Protein AF-A0A7I0J537-F1 (afdb_monomer)

Sequence (65 aa):
AVQMDHAVPYLRSVLGFLGMTDVEVIRVEGVGMGADAVTAALAKATAKVDAIAAANANQAAAAAA

Solvent-accessible surface area (backbone atoms only — not comparable to full-atom values): 4004 Å² total; per-residue (Å²): 137,65,91,80,59,61,62,63,62,49,51,53,51,54,38,37,73,75,65,50,73,87,75,86,84,85,81,72,62,58,54,88,73,41,73,67,37,31,55,53,28,49,54,55,43,51,57,52,51,53,54,51,53,52,52,50,54,52,52,56,56,61,75,75,109

Radius of gyration: 15.42 Å; Cα contacts (8 Å, |Δi|>4): 24; chains: 1; bounding box: 33×26×36 Å

Nearest PDB structures (foldseek):
  8h4j-assembly4_F  TM=8.565E-01  e=1.965E-01  Klebsiella pneumoniae 30684/NJST258_2

pLDDT: mean 84.41, std 10.17, range [52.19, 96.44]

Foldseek 3Di:
DCPPVPPVVVVCVVCVVVVNNDDDDQDQPDCVVDDVSVVVSVVVSVVVVVVVVVVVVVVVVVVVD

Mean predicted aligned error: 6.63 Å

Structure (mmCIF, N/CA/C/O backbone):
data_AF-A0A7I0J537-F1
#
_entry.id   AF-A0A7I0J537-F1
#
loop_
_atom_site.group_PDB
_atom_site.id
_atom_site.type_symbol
_atom_site.label_atom_id
_atom_site.label_alt_id
_atom_site.label_comp_id
_atom_site.label_asym_id
_atom_site.label_entity_id
_atom_site.label_seq_id
_atom_site.pdbx_PDB_ins_code
_atom_site.Cartn_x
_atom_site.Cartn_y
_atom_site.Cartn_z
_atom_site.occupancy
_atom_site.B_iso_or_equiv
_atom_site.auth_seq_id
_atom_site.auth_comp_id
_atom_site.auth_asym_id
_atom_site.auth_atom_id
_atom_site.pdbx_PDB_model_num
ATOM 1 N N . ALA A 1 1 ? 2.764 -11.836 -13.164 1.00 52.19 1 ALA A N 1
ATOM 2 C CA . ALA A 1 1 ? 4.024 -11.220 -12.697 1.00 52.19 1 ALA A CA 1
ATOM 3 C C . ALA A 1 1 ? 4.218 -11.268 -11.165 1.00 52.19 1 ALA A C 1
ATOM 5 O O . ALA A 1 1 ? 4.985 -10.479 -10.642 1.00 52.19 1 ALA A O 1
ATOM 6 N N . VAL A 1 2 ? 3.591 -12.199 -10.424 1.00 57.22 2 VAL A N 1
ATOM 7 C CA . VAL A 1 2 ? 3.733 -12.286 -8.946 1.00 57.22 2 VAL A CA 1
ATOM 8 C C . VAL A 1 2 ? 4.766 -13.342 -8.509 1.00 57.22 2 VAL A C 1
ATOM 10 O O . VAL A 1 2 ? 5.216 -13.330 -7.374 1.00 57.22 2 VAL A O 1
ATOM 13 N N . GLN A 1 3 ? 5.210 -14.221 -9.417 1.00 58.38 3 GLN A N 1
ATOM 14 C CA . GLN A 1 3 ? 6.084 -15.362 -9.092 1.00 58.38 3 GLN A CA 1
ATOM 15 C C . GLN A 1 3 ? 7.512 -15.000 -8.638 1.00 58.38 3 GLN A C 1
ATOM 17 O O . GLN A 1 3 ? 8.203 -15.862 -8.114 1.00 58.38 3 GLN A O 1
ATOM 22 N N . MET A 1 4 ? 7.950 -13.747 -8.802 1.00 71.50 4 MET A N 1
ATOM 23 C CA . MET A 1 4 ? 9.276 -13.272 -8.365 1.00 71.50 4 MET A CA 1
ATOM 24 C C . MET A 1 4 ? 9.199 -12.187 -7.273 1.00 71.50 4 MET A C 1
ATOM 26 O O . MET A 1 4 ? 10.226 -11.645 -6.873 1.00 71.50 4 MET A O 1
ATOM 30 N N . ASP A 1 5 ? 8.000 -11.854 -6.774 1.00 80.88 5 ASP A N 1
ATOM 31 C CA . ASP A 1 5 ? 7.827 -10.918 -5.653 1.00 80.88 5 ASP A CA 1
ATOM 32 C C . ASP A 1 5 ? 7.906 -11.688 -4.328 1.00 80.88 5 ASP A C 1
ATOM 34 O O . ASP A 1 5 ? 6.899 -12.097 -3.751 1.00 80.88 5 ASP A O 1
ATOM 38 N N . HIS A 1 6 ? 9.134 -11.930 -3.871 1.00 87.00 6 HIS A N 1
ATOM 39 C CA . HIS A 1 6 ? 9.395 -12.592 -2.589 1.00 87.00 6 HIS A CA 1
ATOM 40 C C . HIS A 1 6 ? 9.407 -11.614 -1.405 1.00 87.00 6 HIS A C 1
ATOM 42 O O . HIS A 1 6 ? 9.296 -12.040 -0.255 1.00 87.00 6 HIS A O 1
ATOM 48 N N . ALA A 1 7 ? 9.516 -10.309 -1.668 1.00 88.88 7 ALA A N 1
ATOM 49 C CA . ALA A 1 7 ? 9.638 -9.288 -0.634 1.00 88.88 7 ALA A CA 1
ATOM 50 C C . ALA A 1 7 ? 8.317 -9.085 0.118 1.00 88.88 7 ALA A C 1
ATOM 52 O O . ALA A 1 7 ? 8.298 -9.104 1.349 1.00 88.88 7 ALA A O 1
ATOM 53 N N . VAL A 1 8 ? 7.202 -8.936 -0.605 1.00 91.19 8 VAL A N 1
ATOM 54 C CA . VAL A 1 8 ? 5.897 -8.670 0.019 1.00 91.19 8 VAL A CA 1
ATOM 55 C C . VAL A 1 8 ? 5.416 -9.833 0.903 1.00 91.19 8 VAL A C 1
ATOM 57 O O . VAL A 1 8 ? 5.032 -9.573 2.047 1.00 91.19 8 VAL A O 1
ATOM 60 N N . PRO A 1 9 ? 5.452 -11.107 0.458 1.00 92.06 9 PRO A N 1
ATOM 61 C CA . PRO A 1 9 ? 5.057 -12.236 1.300 1.00 92.06 9 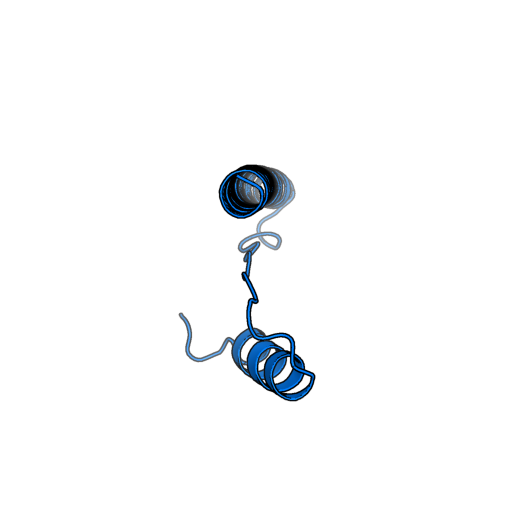PRO A CA 1
ATOM 62 C C . PRO A 1 9 ? 5.934 -12.384 2.549 1.00 92.06 9 PRO A C 1
ATOM 64 O O . PRO A 1 9 ? 5.414 -12.652 3.634 1.00 92.06 9 PRO A O 1
ATOM 67 N N . TYR A 1 10 ? 7.247 -12.164 2.417 1.00 93.12 10 TYR A N 1
ATOM 68 C CA . TYR A 1 10 ? 8.178 -12.200 3.544 1.00 93.12 10 TYR A CA 1
ATOM 69 C C . TYR A 1 10 ? 7.850 -11.116 4.576 1.00 93.12 10 TYR A C 1
ATOM 71 O O . TYR A 1 10 ? 7.646 -11.428 5.748 1.00 93.12 10 TYR A O 1
ATOM 79 N N . LEU A 1 11 ? 7.718 -9.858 4.141 1.00 93.94 11 LEU A N 1
ATOM 80 C CA . LEU A 1 11 ? 7.414 -8.741 5.038 1.00 93.94 11 LEU A CA 1
ATOM 81 C C . LEU A 1 11 ? 6.067 -8.923 5.734 1.00 93.94 11 LEU A C 1
ATOM 83 O O . LEU A 1 11 ? 5.983 -8.713 6.938 1.00 93.94 11 LEU A O 1
ATOM 87 N N . ARG A 1 12 ? 5.032 -9.382 5.022 1.00 93.94 12 ARG A N 1
ATOM 88 C CA . ARG A 1 12 ? 3.735 -9.696 5.640 1.00 93.94 12 ARG A CA 1
ATOM 89 C C . ARG A 1 12 ? 3.845 -10.783 6.704 1.00 93.94 12 ARG A C 1
ATOM 91 O O . ARG A 1 12 ? 3.219 -10.662 7.750 1.00 93.94 12 ARG A O 1
ATOM 98 N N . SER A 1 13 ? 4.654 -11.811 6.461 1.00 94.25 13 SER A N 1
ATOM 99 C C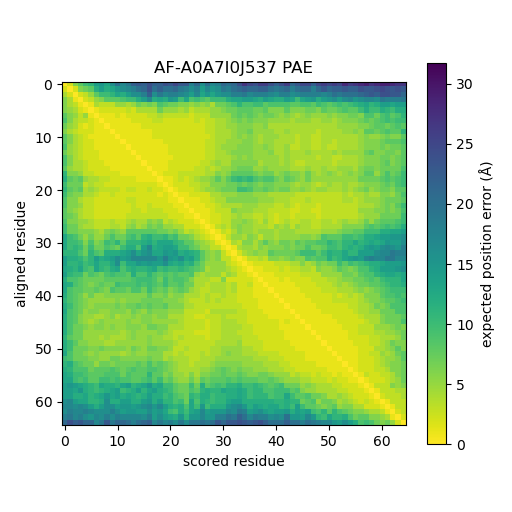A . SER A 1 13 ? 4.857 -12.896 7.428 1.00 94.25 13 SER A CA 1
ATOM 100 C C . SER A 1 13 ? 5.591 -12.406 8.678 1.00 94.25 13 SER A C 1
ATOM 102 O O . SER A 1 13 ? 5.172 -12.710 9.790 1.00 94.25 13 SER A O 1
ATOM 104 N N . VAL A 1 14 ? 6.649 -11.605 8.510 1.00 96.44 14 VAL A N 1
ATOM 105 C CA . VAL A 1 14 ? 7.418 -11.038 9.630 1.00 96.44 14 VAL A CA 1
ATOM 106 C C . VAL A 1 14 ? 6.581 -10.041 10.429 1.00 96.44 14 VAL A C 1
ATOM 108 O O . VAL A 1 14 ? 6.508 -10.146 11.648 1.00 96.44 14 VAL A O 1
ATOM 111 N N . LEU A 1 15 ? 5.916 -9.099 9.756 1.00 95.50 15 LEU A N 1
ATOM 112 C CA . LEU A 1 15 ? 5.059 -8.107 10.409 1.00 95.50 15 LEU A CA 1
ATOM 113 C C . LEU A 1 15 ? 3.887 -8.780 11.131 1.00 95.50 15 LEU A C 1
ATOM 115 O O . LEU A 1 15 ? 3.626 -8.462 12.289 1.00 95.50 15 LEU A O 1
ATOM 119 N N . GLY A 1 16 ? 3.261 -9.779 10.503 1.00 95.88 16 GLY A N 1
ATOM 120 C CA . GLY A 1 16 ? 2.212 -10.584 11.126 1.00 95.88 16 GLY A CA 1
ATOM 121 C C . GLY A 1 16 ? 2.705 -11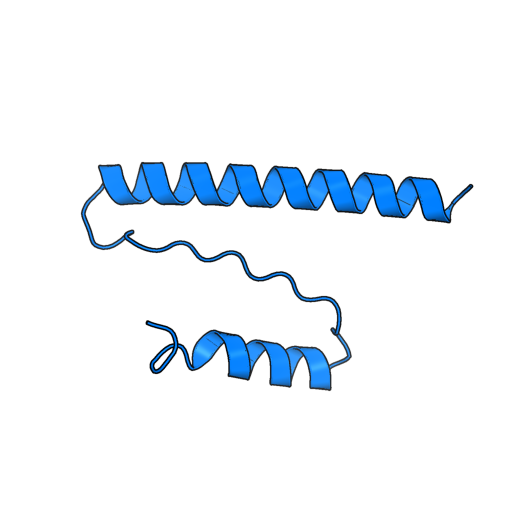.349 12.355 1.00 95.88 16 GLY A C 1
ATOM 122 O O . GLY A 1 16 ? 2.019 -11.368 13.373 1.00 95.88 16 GLY A O 1
ATOM 123 N N . PHE A 1 17 ? 3.917 -11.912 12.309 1.00 95.69 17 PHE A N 1
ATOM 124 C CA . PHE A 1 17 ? 4.543 -12.557 13.467 1.00 95.69 17 PHE A CA 1
ATOM 125 C C . PHE A 1 17 ? 4.810 -11.572 14.619 1.00 95.69 17 PHE A C 1
ATOM 127 O O . PHE A 1 17 ? 4.634 -11.928 15.781 1.00 95.69 17 PHE A O 1
ATOM 134 N N . LEU A 1 18 ? 5.167 -10.322 14.311 1.00 95.88 18 LEU A N 1
ATOM 135 C CA . LEU A 1 18 ? 5.315 -9.238 15.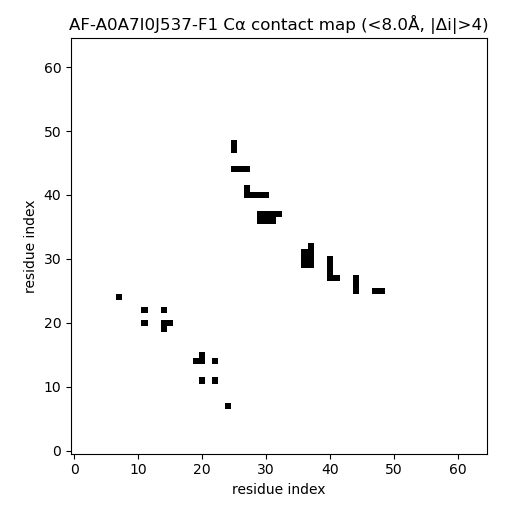293 1.00 95.88 18 LEU A CA 1
ATOM 136 C C . LEU A 1 18 ? 3.969 -8.700 15.826 1.00 95.88 18 LEU A C 1
ATOM 138 O O . LEU A 1 18 ? 3.968 -7.841 16.705 1.00 95.88 18 LEU A O 1
ATOM 142 N N . GLY A 1 19 ? 2.833 -9.187 15.317 1.00 93.94 19 GLY A N 1
ATOM 143 C CA . GLY A 1 19 ? 1.489 -8.757 15.718 1.00 93.94 19 GLY A CA 1
ATOM 144 C C . GLY A 1 19 ? 0.906 -7.609 14.886 1.00 93.94 19 GLY A C 1
ATOM 145 O O . GLY A 1 19 ? -0.201 -7.159 15.167 1.00 93.94 19 GLY A O 1
ATOM 146 N N . MET A 1 20 ? 1.603 -7.149 13.844 1.00 94.00 20 MET A N 1
ATOM 147 C CA . MET A 1 20 ? 1.098 -6.153 12.894 1.00 94.00 20 MET A CA 1
ATOM 148 C C . MET A 1 20 ? 0.346 -6.874 11.769 1.00 94.00 20 MET A C 1
ATOM 150 O O . MET A 1 20 ? 0.934 -7.286 10.769 1.00 94.00 20 MET A O 1
ATOM 154 N N . THR A 1 21 ? -0.955 -7.084 11.960 1.00 91.19 21 THR A N 1
ATOM 155 C CA . THR A 1 21 ? -1.802 -7.873 11.046 1.00 91.19 21 THR A CA 1
ATOM 156 C C . THR A 1 21 ? -2.492 -7.038 9.971 1.00 91.19 21 THR A C 1
ATOM 158 O O . THR A 1 21 ? -2.773 -7.555 8.890 1.00 91.19 21 THR A O 1
ATOM 161 N N . ASP A 1 22 ? -2.723 -5.754 10.236 1.00 90.56 22 ASP A N 1
ATOM 162 C CA . ASP A 1 22 ? -3.290 -4.816 9.271 1.00 90.56 22 ASP A CA 1
ATOM 163 C C . ASP A 1 22 ? -2.167 -4.122 8.484 1.00 90.56 22 ASP A C 1
ATOM 165 O O . ASP A 1 22 ? -1.544 -3.166 8.951 1.00 90.56 22 ASP A O 1
ATOM 169 N N . VAL A 1 23 ? -1.836 -4.678 7.312 1.00 89.12 23 VAL A N 1
ATOM 170 C CA . VAL A 1 23 ? -0.707 -4.238 6.478 1.00 89.12 23 VAL A CA 1
ATOM 171 C C . VAL A 1 23 ? -1.157 -3.991 5.041 1.00 89.12 23 VAL A C 1
ATOM 173 O O . VAL A 1 23 ? -1.336 -4.925 4.246 1.00 89.12 23 VAL A O 1
ATOM 176 N N . GLU A 1 24 ? -1.235 -2.716 4.672 1.00 89.94 24 GLU A N 1
ATOM 177 C CA . GLU A 1 24 ? -1.497 -2.283 3.300 1.00 89.94 24 GLU A CA 1
ATOM 178 C C . GLU A 1 24 ? -0.191 -2.110 2.513 1.00 89.94 24 GLU A C 1
ATOM 180 O O . GLU A 1 24 ? 0.784 -1.526 2.987 1.00 89.94 24 GLU A O 1
ATOM 185 N N . VAL A 1 25 ? -0.159 -2.639 1.286 1.00 89.00 25 VAL A N 1
ATOM 186 C CA . VAL A 1 25 ? 1.041 -2.638 0.434 1.00 89.00 25 VAL A CA 1
ATOM 187 C C . VAL A 1 25 ? 0.806 -1.745 -0.779 1.00 89.00 25 VAL A C 1
ATOM 189 O O . VAL A 1 25 ? -0.076 -1.991 -1.607 1.00 89.00 25 VAL A O 1
ATOM 192 N N . ILE A 1 26 ? 1.632 -0.709 -0.914 1.00 88.38 26 ILE A N 1
ATOM 193 C CA . ILE A 1 26 ? 1.585 0.236 -2.031 1.00 88.38 26 ILE A CA 1
ATOM 194 C C . ILE A 1 26 ? 2.818 0.011 -2.891 1.00 88.38 26 ILE A C 1
ATOM 196 O O . ILE A 1 26 ? 3.944 0.275 -2.474 1.00 88.38 26 ILE A O 1
ATOM 200 N N . ARG A 1 27 ? 2.603 -0.508 -4.100 1.00 84.75 27 ARG A N 1
ATOM 201 C CA . ARG A 1 27 ? 3.694 -0.808 -5.020 1.00 84.75 27 ARG A CA 1
ATOM 202 C C . ARG A 1 27 ? 3.930 0.349 -5.981 1.00 84.75 27 ARG A C 1
ATOM 204 O O . ARG A 1 27 ? 3.006 0.798 -6.658 1.00 84.75 27 ARG A O 1
ATOM 211 N N . VAL A 1 28 ? 5.186 0.770 -6.065 1.00 85.38 28 VAL A N 1
ATOM 212 C CA . VAL A 1 28 ? 5.665 1.771 -7.020 1.00 85.38 28 VAL A CA 1
ATOM 213 C C . VAL A 1 28 ? 6.497 1.043 -8.075 1.00 85.38 28 VAL A C 1
ATOM 215 O O . VAL A 1 28 ? 7.662 0.727 -7.856 1.00 85.38 28 VAL A O 1
ATOM 218 N N . GLU A 1 29 ? 5.870 0.687 -9.195 1.00 81.19 29 GLU A N 1
ATOM 219 C CA . GLU A 1 29 ? 6.523 -0.011 -10.313 1.00 81.19 29 GLU A CA 1
ATOM 220 C C . GLU A 1 29 ? 6.967 0.985 -11.397 1.00 81.19 29 GLU A C 1
ATOM 222 O O . GLU A 1 29 ? 6.450 2.096 -11.483 1.00 81.19 29 GLU A O 1
ATOM 227 N N . GLY A 1 30 ? 7.912 0.584 -12.253 1.00 74.12 30 GLY A N 1
ATOM 228 C CA . GLY A 1 30 ? 8.283 1.363 -13.444 1.00 74.12 30 GLY A CA 1
ATOM 229 C C . GLY A 1 30 ? 9.262 2.519 -13.209 1.00 74.12 30 GLY A C 1
ATOM 230 O O . GLY A 1 30 ? 9.633 3.198 -14.160 1.00 74.12 30 GLY A O 1
ATOM 231 N N . VAL A 1 31 ? 9.767 2.707 -11.985 1.00 76.19 31 VAL A N 1
ATOM 232 C CA . VAL A 1 31 ? 10.749 3.764 -11.655 1.00 76.19 31 VAL A CA 1
ATOM 233 C C . VAL A 1 31 ? 12.087 3.632 -12.400 1.00 76.19 31 VAL A C 1
ATOM 235 O O . VAL A 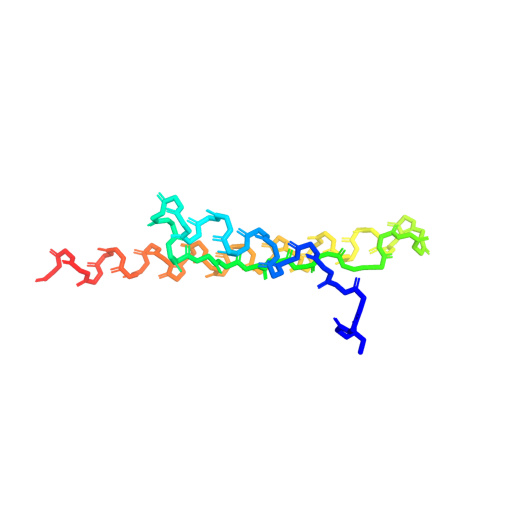1 31 ? 12.821 4.602 -12.538 1.00 76.19 31 VAL A O 1
ATOM 238 N N . GLY A 1 32 ? 12.405 2.448 -12.931 1.00 76.56 32 GLY A N 1
ATOM 239 C CA . GLY A 1 32 ? 13.591 2.228 -13.768 1.00 76.56 32 GLY A CA 1
ATOM 240 C C . GLY A 1 32 ? 13.443 2.681 -15.227 1.00 76.56 32 GLY A C 1
ATOM 241 O O . GLY A 1 32 ? 14.406 2.584 -15.978 1.00 76.56 32 GLY A O 1
ATOM 242 N N . MET A 1 33 ? 12.261 3.149 -15.654 1.00 79.81 33 MET A N 1
ATOM 243 C CA . MET A 1 33 ? 11.966 3.482 -17.059 1.00 79.81 33 MET A CA 1
ATOM 244 C C . MET A 1 33 ? 12.303 4.937 -17.444 1.00 79.81 33 MET A C 1
ATOM 246 O O . MET A 1 33 ? 11.996 5.359 -18.555 1.00 79.81 33 MET A O 1
ATOM 250 N N . GLY A 1 34 ? 12.938 5.699 -16.547 1.00 83.31 34 GLY A N 1
ATOM 251 C CA . GLY A 1 34 ? 13.317 7.101 -16.757 1.00 83.31 34 GLY A CA 1
ATOM 252 C C . GLY A 1 34 ? 12.561 8.077 -15.851 1.00 83.31 34 GLY A C 1
ATOM 253 O O . GLY A 1 34 ? 11.627 7.699 -15.146 1.00 83.31 34 GLY A O 1
ATOM 254 N N . ALA A 1 35 ? 12.980 9.345 -15.856 1.00 81.50 35 ALA A N 1
ATOM 255 C CA . ALA A 1 35 ? 12.509 10.362 -14.909 1.00 81.50 35 ALA A CA 1
ATOM 256 C C . ALA A 1 35 ? 10.985 10.594 -14.952 1.00 81.50 35 ALA A C 1
ATOM 258 O O . ALA A 1 35 ? 10.353 10.716 -13.904 1.00 81.50 35 ALA A O 1
ATOM 259 N N . ASP A 1 36 ? 10.377 10.573 -16.139 1.00 82.75 36 ASP A N 1
ATOM 260 C CA . ASP A 1 36 ? 8.928 10.770 -16.290 1.00 82.75 36 ASP A CA 1
ATOM 261 C C . ASP A 1 36 ? 8.125 9.612 -15.686 1.00 82.75 36 ASP A C 1
ATOM 263 O O . ASP A 1 36 ? 7.100 9.821 -15.032 1.00 82.75 36 ASP A O 1
ATOM 267 N N . ALA A 1 37 ? 8.625 8.383 -15.840 1.00 79.62 37 ALA A N 1
ATOM 268 C CA . ALA A 1 37 ? 8.015 7.197 -15.255 1.00 79.62 37 ALA A CA 1
ATOM 269 C C . ALA A 1 37 ? 8.124 7.200 -13.723 1.00 79.62 37 ALA A C 1
ATOM 271 O O . ALA A 1 37 ? 7.185 6.783 -13.048 1.00 79.62 37 ALA A O 1
ATOM 272 N N . VAL A 1 38 ? 9.220 7.731 -13.166 1.00 84.31 38 VAL A N 1
ATOM 273 C CA . VAL A 1 38 ? 9.366 7.946 -11.717 1.00 84.31 38 VAL A CA 1
ATOM 274 C C . VAL A 1 38 ? 8.318 8.935 -11.214 1.00 84.31 38 VAL A C 1
ATOM 276 O O . VAL A 1 38 ? 7.592 8.618 -10.275 1.00 84.31 38 VAL A O 1
ATOM 279 N N . THR A 1 39 ? 8.193 10.101 -11.852 1.00 85.44 39 THR A N 1
ATOM 280 C CA . THR A 1 39 ? 7.222 11.130 -11.450 1.00 85.44 39 THR A CA 1
ATOM 281 C C . THR A 1 39 ? 5.789 10.604 -11.507 1.00 85.44 39 THR A C 1
ATOM 283 O O . THR A 1 39 ? 5.029 10.783 -10.556 1.00 85.44 39 THR A O 1
ATOM 286 N N . ALA A 1 40 ? 5.425 9.895 -12.578 1.00 83.88 40 ALA A N 1
ATOM 287 C CA . ALA A 1 40 ? 4.097 9.306 -12.722 1.00 83.88 40 ALA A CA 1
ATOM 288 C C . ALA A 1 40 ? 3.829 8.204 -11.680 1.00 83.88 40 ALA A C 1
ATOM 290 O O . ALA A 1 40 ? 2.746 8.154 -11.089 1.00 83.88 40 ALA A O 1
ATOM 291 N N . ALA A 1 41 ? 4.812 7.335 -11.423 1.00 84.88 41 ALA A N 1
ATOM 292 C CA . ALA A 1 41 ? 4.693 6.270 -10.433 1.00 84.88 41 ALA A CA 1
ATOM 293 C C . ALA A 1 41 ? 4.566 6.830 -9.008 1.00 84.88 41 ALA A C 1
ATOM 295 O O . ALA A 1 41 ? 3.728 6.356 -8.24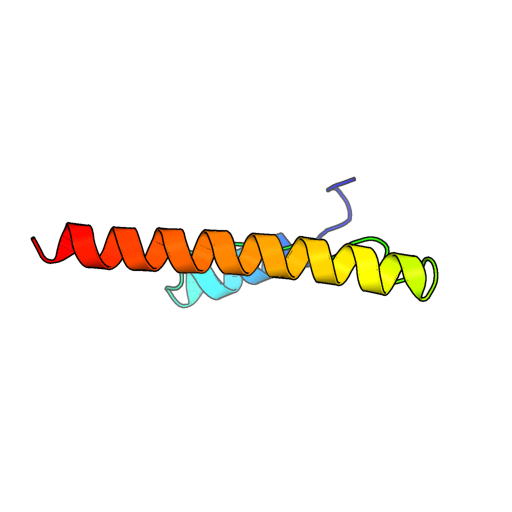0 1.00 84.88 41 ALA A O 1
ATOM 296 N N . LEU A 1 42 ? 5.335 7.872 -8.678 1.00 86.94 42 LEU A N 1
ATOM 297 C CA . LEU A 1 42 ? 5.244 8.571 -7.398 1.00 86.94 42 LEU A CA 1
ATOM 298 C C . LEU A 1 42 ? 3.899 9.278 -7.236 1.00 86.94 42 LEU A C 1
ATOM 300 O O . LEU A 1 42 ? 3.244 9.076 -6.222 1.00 86.94 42 LEU A O 1
ATOM 304 N N . ALA A 1 43 ? 3.436 10.030 -8.239 1.00 88.88 43 ALA A N 1
ATOM 305 C CA . ALA A 1 43 ? 2.141 10.711 -8.177 1.00 88.88 43 ALA A CA 1
ATOM 306 C C . ALA A 1 43 ? 0.987 9.724 -7.926 1.00 88.88 43 ALA A C 1
ATOM 308 O O . ALA A 1 43 ? 0.122 9.962 -7.081 1.00 88.88 43 ALA A O 1
ATOM 309 N N . LYS A 1 44 ? 1.008 8.571 -8.607 1.00 86.94 44 LYS A N 1
ATOM 310 C CA . LYS A 1 44 ? 0.029 7.496 -8.404 1.00 86.94 44 LYS A CA 1
ATOM 311 C C . LYS A 1 44 ? 0.120 6.882 -7.005 1.00 86.94 44 LYS A C 1
ATOM 313 O O . LYS A 1 44 ? -0.911 6.591 -6.400 1.00 86.94 44 LYS A O 1
ATOM 318 N N . ALA A 1 45 ? 1.333 6.661 -6.502 1.00 89.50 45 ALA A N 1
ATOM 319 C CA . ALA A 1 45 ? 1.553 6.111 -5.170 1.00 89.50 45 ALA A CA 1
ATOM 320 C C . ALA A 1 45 ? 1.051 7.065 -4.081 1.00 89.50 45 ALA A C 1
ATOM 322 O O . ALA A 1 45 ? 0.306 6.631 -3.207 1.00 89.50 45 ALA A O 1
ATOM 323 N N . THR A 1 46 ? 1.379 8.356 -4.183 1.00 90.19 46 THR A N 1
ATOM 324 C CA . THR A 1 46 ? 0.932 9.395 -3.247 1.00 90.19 46 THR A CA 1
ATOM 325 C C . THR A 1 46 ? -0.589 9.493 -3.212 1.00 90.19 46 THR A C 1
ATOM 327 O O . THR A 1 46 ? -1.172 9.398 -2.140 1.00 90.19 46 THR A O 1
ATOM 330 N N . ALA A 1 47 ? -1.255 9.539 -4.371 1.00 90.62 47 ALA A N 1
ATOM 331 C CA . ALA A 1 47 ? -2.719 9.564 -4.416 1.00 90.62 47 ALA A CA 1
ATOM 332 C C . ALA A 1 47 ? -3.355 8.338 -3.731 1.00 90.62 47 ALA A C 1
ATOM 334 O O . ALA A 1 47 ? -4.398 8.449 -3.084 1.00 90.62 47 ALA A O 1
ATOM 335 N N . LYS A 1 48 ? -2.724 7.158 -3.841 1.00 89.00 48 LYS A N 1
ATOM 336 C CA . LYS A 1 48 ? -3.180 5.952 -3.139 1.00 89.00 48 LYS A CA 1
ATOM 337 C C . LYS A 1 48 ? -2.966 6.066 -1.623 1.00 89.00 48 LYS A C 1
ATOM 339 O O . LYS A 1 48 ? -3.867 5.698 -0.874 1.00 89.00 48 LYS A O 1
ATOM 344 N N . VAL A 1 49 ? -1.813 6.579 -1.180 1.00 90.56 49 VAL A N 1
ATOM 345 C CA . VAL A 1 49 ? -1.527 6.840 0.245 1.00 90.56 49 VAL A CA 1
ATOM 346 C C . VAL A 1 49 ? -2.576 7.777 0.838 1.00 90.56 49 VAL A C 1
ATOM 348 O O . VAL A 1 49 ? -3.157 7.449 1.869 1.00 90.56 49 VAL A O 1
ATOM 351 N N . ASP A 1 50 ? -2.870 8.890 0.164 1.00 92.12 50 ASP A N 1
ATOM 352 C CA . ASP A 1 50 ? -3.824 9.894 0.644 1.00 92.12 50 ASP A CA 1
ATOM 353 C 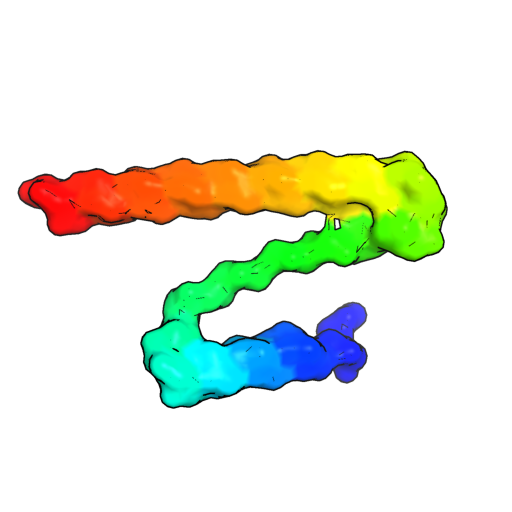C . ASP A 1 50 ? -5.234 9.307 0.801 1.00 92.12 50 ASP A C 1
ATOM 355 O O . ASP A 1 50 ? -5.903 9.533 1.812 1.00 92.12 50 ASP A O 1
ATOM 359 N N . ALA A 1 51 ? -5.672 8.484 -0.157 1.00 90.31 51 ALA A N 1
ATOM 360 C CA . ALA A 1 51 ? -6.963 7.804 -0.090 1.00 90.31 51 ALA A CA 1
ATOM 361 C C . ALA A 1 51 ? -7.053 6.826 1.096 1.00 90.31 51 ALA A C 1
ATOM 363 O O . ALA A 1 51 ? -8.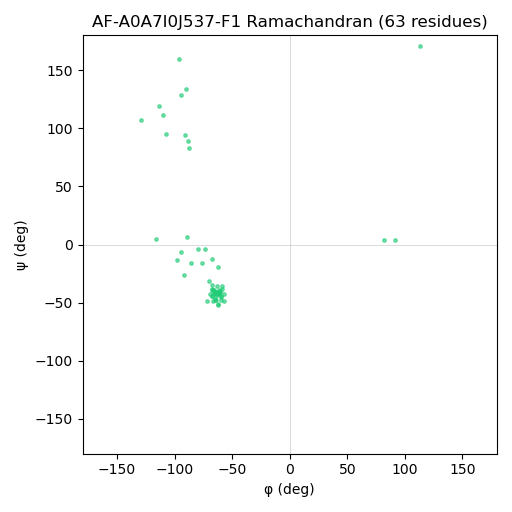074 6.782 1.784 1.00 90.31 51 ALA A O 1
ATOM 364 N N . ILE A 1 52 ? -5.987 6.064 1.359 1.00 89.69 52 ILE A N 1
ATOM 365 C CA . ILE A 1 52 ? -5.926 5.136 2.498 1.00 89.69 52 ILE A CA 1
ATOM 366 C C . ILE A 1 52 ? -5.910 5.908 3.820 1.00 89.69 52 ILE A C 1
ATOM 368 O O . ILE A 1 52 ? -6.642 5.559 4.744 1.00 89.69 52 ILE A O 1
ATOM 372 N N . ALA A 1 53 ? -5.122 6.980 3.910 1.00 89.31 53 ALA A N 1
ATOM 373 C CA . ALA A 1 53 ? -5.056 7.816 5.103 1.00 89.31 53 ALA A CA 1
ATOM 374 C C . ALA A 1 53 ? -6.426 8.428 5.437 1.00 89.31 53 ALA A C 1
ATOM 376 O O . ALA A 1 53 ? -6.865 8.364 6.587 1.00 89.31 53 ALA A O 1
ATOM 377 N N . ALA A 1 54 ? -7.140 8.942 4.431 1.00 90.56 54 ALA A N 1
ATOM 378 C CA . ALA A 1 54 ? -8.495 9.461 4.596 1.00 90.56 54 ALA A CA 1
ATOM 379 C C . ALA A 1 54 ? -9.489 8.366 5.024 1.00 90.56 54 ALA A C 1
ATOM 381 O O . ALA A 1 54 ? -10.284 8.577 5.940 1.00 90.56 54 ALA A O 1
ATOM 382 N N . ALA A 1 55 ? -9.428 7.178 4.414 1.00 87.94 55 ALA A N 1
ATOM 383 C CA . ALA A 1 55 ? -10.278 6.051 4.796 1.00 87.94 55 ALA A CA 1
ATOM 384 C C . ALA A 1 55 ? -10.034 5.616 6.251 1.00 87.94 55 ALA A C 1
ATOM 386 O O . ALA A 1 55 ? -10.986 5.390 6.995 1.00 87.94 55 ALA A O 1
ATOM 387 N N . ASN A 1 56 ? -8.777 5.562 6.689 1.00 88.00 56 ASN A N 1
ATOM 388 C CA . ASN A 1 56 ? -8.419 5.206 8.062 1.00 88.00 56 ASN A CA 1
ATOM 389 C C . ASN A 1 56 ? -8.867 6.265 9.074 1.00 88.00 56 ASN A C 1
ATOM 391 O O . ASN A 1 56 ? -9.373 5.914 10.139 1.00 88.00 56 ASN A O 1
ATOM 395 N N . ALA A 1 57 ? -8.758 7.552 8.733 1.00 85.44 57 ALA A N 1
ATOM 396 C CA . ALA A 1 57 ? -9.291 8.631 9.563 1.00 85.44 57 ALA A CA 1
ATOM 397 C C . ALA A 1 57 ? -10.816 8.511 9.740 1.00 85.44 57 ALA A C 1
ATOM 399 O O . ALA A 1 57 ? -11.327 8.665 10.849 1.00 85.44 57 ALA A O 1
ATOM 400 N N . ASN A 1 58 ? -11.535 8.157 8.670 1.00 84.00 58 ASN A N 1
ATOM 401 C CA . ASN A 1 58 ? -12.980 7.934 8.723 1.00 84.00 58 ASN A CA 1
ATOM 402 C C . ASN A 1 58 ? -13.347 6.710 9.579 1.00 84.00 58 ASN A C 1
ATOM 404 O O . ASN A 1 58 ? -14.315 6.762 10.335 1.00 84.00 58 ASN A O 1
ATOM 408 N N . GLN A 1 59 ? -12.569 5.626 9.500 1.00 80.00 59 GLN A N 1
ATOM 409 C CA . GLN A 1 59 ? -12.763 4.439 10.341 1.00 80.00 59 GLN A CA 1
ATOM 410 C C . GLN A 1 59 ? -12.537 4.745 11.829 1.00 80.00 59 GLN A C 1
ATOM 412 O O . GLN A 1 59 ? -13.318 4.303 12.669 1.00 80.00 59 GLN A O 1
ATOM 417 N N . ALA A 1 60 ? -11.522 5.550 12.158 1.00 77.62 60 ALA A N 1
ATOM 418 C CA . ALA A 1 60 ? -11.274 5.990 13.529 1.00 77.62 60 ALA A CA 1
ATOM 419 C C . ALA A 1 60 ? -12.418 6.863 14.075 1.00 77.62 60 ALA A C 1
ATOM 421 O O . ALA A 1 60 ? -12.829 6.690 15.221 1.00 77.62 60 ALA A O 1
ATOM 422 N N . ALA A 1 61 ? -12.969 7.761 13.252 1.00 76.25 61 ALA A N 1
ATOM 423 C CA . ALA A 1 61 ? -14.117 8.581 13.631 1.00 76.25 61 ALA A CA 1
ATOM 424 C C . ALA A 1 61 ? -15.391 7.744 13.852 1.00 76.25 61 ALA A C 1
ATOM 426 O O . ALA A 1 61 ? -16.133 8.005 14.794 1.00 76.25 61 ALA A O 1
ATOM 427 N N . ALA A 1 62 ? -15.626 6.718 13.026 1.00 73.50 62 ALA A N 1
ATOM 428 C CA . ALA A 1 62 ? -16.777 5.825 13.163 1.00 73.50 62 ALA A CA 1
ATOM 429 C C . ALA A 1 62 ? -16.697 4.908 14.398 1.00 73.50 62 ALA A C 1
ATOM 431 O O . ALA A 1 62 ? -17.730 4.582 14.966 1.00 73.50 62 ALA A O 1
ATOM 432 N N . ALA A 1 63 ? -15.498 4.504 14.829 1.00 67.81 63 ALA A N 1
ATOM 433 C CA . ALA A 1 63 ? -15.310 3.667 16.019 1.00 67.81 63 ALA A CA 1
ATOM 434 C C . ALA A 1 63 ? -15.455 4.432 17.353 1.00 67.81 63 ALA A C 1
ATOM 436 O O . ALA A 1 63 ? -15.576 3.806 18.404 1.00 67.81 63 ALA A O 1
ATOM 437 N N . ALA A 1 64 ? -15.401 5.768 17.322 1.00 64.56 64 ALA A N 1
ATOM 438 C CA . ALA A 1 64 ? -15.523 6.631 18.499 1.00 64.56 64 ALA A CA 1
ATOM 439 C C . ALA A 1 64 ? -16.960 7.132 18.761 1.00 64.56 64 ALA A C 1
ATOM 441 O O . ALA A 1 64 ? -17.184 7.797 19.774 1.00 64.56 64 ALA A O 1
ATOM 442 N N . ALA A 1 65 ? -17.899 6.848 17.852 1.00 53.38 65 ALA A N 1
ATOM 443 C CA . ALA A 1 65 ? -19.321 7.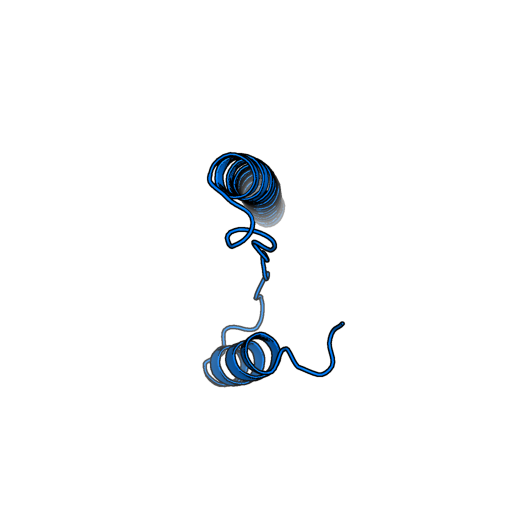186 17.949 1.00 53.38 65 ALA A CA 1
ATOM 444 C C . ALA A 1 65 ? -20.139 5.997 18.473 1.00 53.38 65 ALA A C 1
ATOM 446 O O . ALA A 1 65 ? -21.108 6.254 19.223 1.00 53.38 65 ALA A O 1
#

Secondary structure (DSSP, 8-state):
--TT--HHHHHHHHHHHTT-----------GGG-HHHHHHHHHHHHHHHHHHHHHHHHHHHHHT-